Protein AF-A0A3D2YWH5-F1 (afdb_monomer_lite)

Foldseek 3Di:
DVVLQVVLVVLPWPDWDWDWDQDPPRDIDIDIDTHHDPVCVVVSQVSCVVVDVDPDDDDDDDDDDAFDWDWDWDQDPLGIFIWIFTHDPNATDAIFGDLVRLVVSCVVVVNDSVVSRVRVRVRRVVVRD

Sequence (129 aa):
LGYAQERLFAIGALDVWNTPIQMKKNRPGTVLSVLVPKDKEREASELILRETPTLGIRIRNVDRYVAGREMTTIQTDMGPVAVKVKLLDGRPVSAAPEPDEVGRVARETGRPFQEVYQRVTEEARRQLL

Secondary structure (DSSP, 8-state):
-HHHHHHHHHTT-SEEEEEEEEETTTEEEEEEEEE--GGGHHHHHHHHHHHSS-S------------EEEEEEEEETTEEEEEEEEEETTEEEEEEE-HHHHHHHHHHH---HHHHHHHHHHHHHHHH-

Structure (m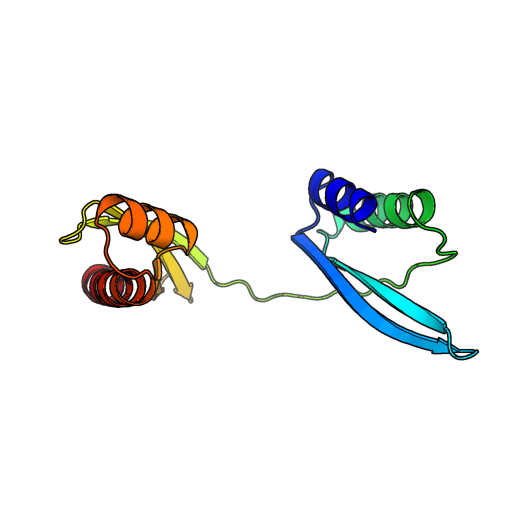mCIF, N/CA/C/O backbone):
data_AF-A0A3D2YWH5-F1
#
_entry.id   AF-A0A3D2YWH5-F1
#
loop_
_atom_site.group_PDB
_atom_site.id
_atom_site.type_symbol
_atom_site.label_atom_id
_atom_site.label_alt_id
_atom_site.label_comp_id
_atom_site.label_asym_id
_atom_site.label_entity_id
_atom_site.label_seq_id
_atom_site.pdbx_PDB_ins_code
_atom_site.Cartn_x
_atom_site.Cartn_y
_atom_site.Cartn_z
_atom_site.occupancy
_atom_site.B_iso_or_equiv
_atom_site.auth_seq_id
_atom_site.auth_comp_id
_atom_site.auth_asym_id
_atom_site.auth_atom_id
_atom_site.pdbx_PDB_model_num
ATOM 1 N N . LEU A 1 1 ? 9.909 10.383 -9.994 1.00 93.56 1 LEU A N 1
ATOM 2 C CA . LEU A 1 1 ? 9.367 9.228 -9.238 1.00 93.56 1 LEU A CA 1
ATOM 3 C C . LEU A 1 1 ? 7.964 9.505 -8.714 1.00 93.56 1 LEU A C 1
ATOM 5 O O . LEU A 1 1 ? 7.085 8.768 -9.122 1.00 93.56 1 LEU A O 1
ATOM 9 N N . GLY A 1 2 ? 7.723 10.564 -7.924 1.00 96.62 2 GLY A N 1
ATOM 10 C CA . GLY A 1 2 ? 6.366 10.910 -7.447 1.00 96.62 2 GLY A CA 1
ATOM 11 C C . GLY A 1 2 ? 5.309 10.978 -8.560 1.00 96.62 2 GLY A C 1
ATOM 12 O O . GLY A 1 2 ? 4.328 10.250 -8.507 1.00 96.62 2 GLY A O 1
ATOM 13 N N . TYR A 1 3 ? 5.588 11.719 -9.639 1.00 97.50 3 TYR A N 1
ATOM 14 C CA . TYR A 1 3 ? 4.698 11.772 -10.809 1.00 97.50 3 TYR A CA 1
ATOM 15 C C . TYR A 1 3 ? 4.425 10.389 -11.433 1.00 97.50 3 TYR A C 1
ATOM 17 O O . TYR A 1 3 ? 3.277 10.017 -11.646 1.00 97.50 3 TYR A O 1
ATOM 25 N N . ALA A 1 4 ? 5.466 9.582 -11.678 1.00 97.62 4 ALA A N 1
ATOM 26 C CA . ALA A 1 4 ? 5.290 8.229 -12.212 1.00 97.62 4 ALA A CA 1
ATOM 27 C C . ALA A 1 4 ? 4.432 7.356 -11.279 1.00 97.62 4 ALA A C 1
ATOM 29 O O . ALA A 1 4 ? 3.579 6.619 -11.755 1.00 97.62 4 ALA A O 1
ATOM 30 N N . GLN A 1 5 ? 4.612 7.475 -9.960 1.00 98.19 5 GLN A N 1
ATOM 31 C CA . GLN A 1 5 ? 3.813 6.768 -8.960 1.00 98.19 5 GLN A CA 1
ATOM 32 C C . GLN A 1 5 ? 2.331 7.170 -9.013 1.00 98.19 5 GLN A C 1
ATOM 34 O O . GLN A 1 5 ? 1.473 6.292 -9.047 1.00 98.19 5 GLN A O 1
ATOM 39 N N . GLU A 1 6 ? 2.017 8.463 -9.097 1.00 98.00 6 GLU A N 1
ATOM 40 C CA . GLU A 1 6 ? 0.637 8.942 -9.278 1.00 98.00 6 GLU A CA 1
ATOM 41 C C . GLU A 1 6 ? 0.009 8.390 -10.565 1.00 98.00 6 GLU A C 1
ATOM 43 O O . GLU A 1 6 ? -1.113 7.879 -10.555 1.00 98.00 6 GLU A O 1
ATOM 48 N N . ARG A 1 7 ? 0.750 8.433 -11.679 1.00 98.44 7 ARG A N 1
ATOM 49 C CA . ARG A 1 7 ? 0.287 7.920 -12.976 1.00 98.44 7 ARG A CA 1
ATOM 50 C C . ARG A 1 7 ? 0.086 6.401 -12.964 1.00 98.44 7 ARG A C 1
ATOM 52 O O . ARG A 1 7 ? -0.864 5.920 -13.573 1.00 98.44 7 ARG A O 1
ATOM 59 N N . LEU A 1 8 ? 0.933 5.658 -12.255 1.00 98.56 8 LEU A N 1
ATOM 60 C CA . LEU A 1 8 ? 0.797 4.212 -12.067 1.00 98.56 8 LEU A CA 1
ATOM 61 C C . LEU A 1 8 ? -0.465 3.854 -11.273 1.00 98.56 8 LEU A C 1
ATOM 63 O O . LEU A 1 8 ? -1.199 2.950 -11.667 1.00 98.56 8 LEU A O 1
ATOM 67 N N . PHE A 1 9 ? -0.766 4.582 -10.195 1.00 98.44 9 PHE A N 1
ATOM 68 C CA . PHE A 1 9 ? -2.032 4.392 -9.482 1.00 98.44 9 PHE A CA 1
ATOM 69 C C . PHE A 1 9 ? -3.238 4.729 -10.364 1.00 98.44 9 PHE A C 1
ATOM 71 O O . PHE A 1 9 ? -4.221 3.990 -10.354 1.00 98.44 9 PHE A O 1
ATOM 78 N N . ALA A 1 10 ? -3.145 5.773 -11.194 1.00 98.06 10 ALA A N 1
ATOM 79 C CA . ALA A 1 10 ? -4.224 6.162 -12.102 1.00 98.06 10 ALA A CA 1
ATOM 80 C C . ALA A 1 10 ? -4.588 5.082 -13.143 1.00 98.06 10 ALA A C 1
ATOM 82 O O . ALA A 1 10 ? -5.735 5.036 -13.581 1.00 98.06 10 ALA A O 1
ATOM 83 N N . ILE A 1 11 ? -3.651 4.202 -13.520 1.00 97.75 11 ILE A N 1
ATOM 84 C CA . ILE A 1 11 ? -3.911 3.076 -14.441 1.00 97.75 11 ILE A CA 1
ATOM 85 C C . ILE A 1 11 ? -4.302 1.771 -13.724 1.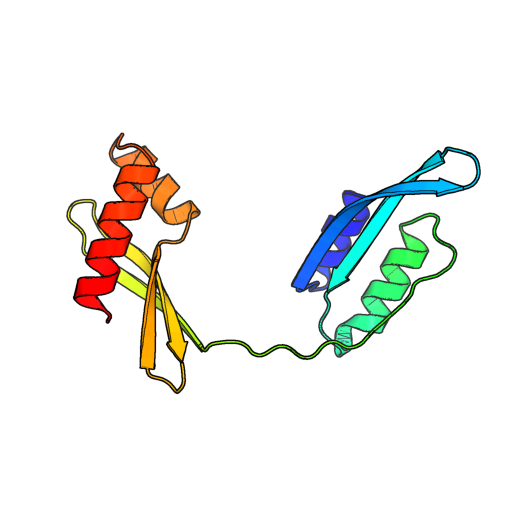00 97.75 11 ILE A C 1
ATOM 87 O O . ILE A 1 11 ? -4.503 0.745 -14.375 1.00 97.75 11 ILE A O 1
ATOM 91 N N . GLY A 1 12 ? -4.428 1.793 -12.392 1.00 97.50 12 GLY A N 1
ATOM 92 C CA . GLY A 1 12 ? -4.863 0.646 -11.594 1.00 97.50 12 GLY A CA 1
ATOM 93 C C . GLY A 1 12 ? -3.737 -0.200 -10.997 1.00 97.50 12 GLY A C 1
ATOM 94 O O . GLY A 1 12 ? -3.939 -1.393 -10.765 1.00 97.50 12 GLY A O 1
ATOM 95 N N . ALA A 1 13 ? -2.555 0.374 -10.737 1.00 98.12 13 ALA A N 1
ATOM 96 C CA . ALA A 1 13 ? -1.560 -0.301 -9.905 1.00 98.12 13 ALA A CA 1
ATOM 97 C C . ALA A 1 13 ? -2.140 -0.627 -8.515 1.00 98.12 13 ALA A C 1
ATOM 99 O O . ALA A 1 13 ? -2.783 0.207 -7.880 1.00 98.12 13 ALA A O 1
ATOM 100 N N . LEU A 1 14 ? -1.898 -1.852 -8.047 1.00 97.25 14 LEU A N 1
ATOM 101 C CA . LEU A 1 14 ? -2.305 -2.338 -6.727 1.00 97.25 14 LEU A CA 1
ATOM 102 C C . LEU A 1 14 ? -1.396 -1.801 -5.621 1.00 97.25 14 LEU A C 1
ATOM 104 O O . LEU A 1 14 ? -1.849 -1.633 -4.492 1.00 97.25 14 LEU A O 1
ATOM 108 N N . ASP A 1 15 ? -0.117 -1.587 -5.940 1.00 98.00 15 ASP A N 1
ATOM 109 C CA . ASP A 1 15 ? 0.869 -1.010 -5.031 1.00 98.00 15 ASP A CA 1
ATOM 110 C C . ASP A 1 15 ? 2.040 -0.403 -5.818 1.00 98.00 15 ASP A C 1
ATOM 112 O O . ASP A 1 15 ? 2.404 -0.893 -6.893 1.00 98.00 15 ASP A O 1
ATOM 116 N N . VAL A 1 16 ? 2.641 0.651 -5.271 1.00 98.31 16 VAL A N 1
ATOM 117 C CA . VAL A 1 16 ? 3.821 1.324 -5.819 1.00 98.31 16 VAL A CA 1
ATOM 118 C C . VAL A 1 16 ? 4.696 1.784 -4.663 1.00 98.31 16 VAL A C 1
ATOM 120 O O . VAL A 1 16 ? 4.278 2.606 -3.849 1.00 98.31 16 VAL A O 1
ATOM 123 N N . TRP A 1 17 ? 5.938 1.308 -4.612 1.00 98.38 17 TRP A N 1
ATOM 124 C CA . TRP A 1 17 ? 6.878 1.688 -3.561 1.00 98.38 17 TRP A CA 1
ATOM 125 C C . TRP A 1 17 ? 8.286 1.925 -4.094 1.00 98.38 17 TRP A C 1
ATOM 127 O O . TRP A 1 17 ? 8.673 1.493 -5.182 1.00 98.38 17 TRP A O 1
ATOM 137 N N . ASN A 1 18 ? 9.064 2.638 -3.285 1.00 97.94 18 ASN A N 1
ATOM 138 C CA . ASN A 1 18 ? 10.425 3.043 -3.589 1.00 97.94 18 ASN A CA 1
ATOM 139 C C . ASN A 1 18 ? 11.368 2.476 -2.528 1.00 97.94 18 ASN A C 1
ATOM 141 O O . ASN A 1 18 ? 11.152 2.682 -1.335 1.00 97.94 18 ASN A O 1
ATOM 145 N N . THR A 1 19 ? 12.432 1.796 -2.949 1.00 98.44 19 THR A N 1
ATOM 146 C CA . THR A 1 19 ? 13.474 1.297 -2.041 1.00 98.44 19 THR A CA 1
ATOM 147 C C . THR A 1 19 ? 14.782 2.044 -2.305 1.00 98.44 19 THR A C 1
ATOM 149 O O . THR A 1 19 ? 15.294 1.958 -3.426 1.00 98.44 19 THR A O 1
ATOM 152 N N . PRO A 1 20 ? 15.339 2.778 -1.322 1.00 98.19 20 PRO A N 1
ATOM 153 C CA . PRO A 1 20 ? 16.638 3.419 -1.484 1.00 98.19 20 PRO A CA 1
ATOM 154 C C . PRO A 1 20 ? 17.730 2.352 -1.585 1.00 98.19 20 PRO A C 1
ATOM 156 O O . PRO A 1 20 ? 17.744 1.387 -0.822 1.00 98.19 20 PRO A O 1
ATOM 159 N N . ILE A 1 21 ? 18.648 2.520 -2.533 1.00 98.38 21 ILE A N 1
ATOM 160 C CA . ILE A 1 21 ? 19.756 1.594 -2.767 1.00 98.38 21 ILE A CA 1
ATOM 161 C C . ILE A 1 21 ? 21.052 2.342 -3.071 1.00 98.38 21 ILE A C 1
ATOM 163 O O . ILE A 1 21 ? 21.056 3.478 -3.546 1.00 98.38 21 ILE A O 1
ATOM 167 N N . GLN A 1 22 ? 22.170 1.653 -2.868 1.00 98.38 22 GLN A N 1
ATOM 168 C CA . GLN A 1 22 ? 23.474 2.087 -3.347 1.00 98.38 22 GLN A CA 1
ATOM 169 C C . GLN A 1 22 ? 23.777 1.406 -4.687 1.00 98.38 22 GLN A C 1
ATOM 171 O O . GLN A 1 22 ? 23.779 0.180 -4.790 1.00 98.38 22 GLN A O 1
ATOM 176 N N . MET A 1 23 ? 24.046 2.188 -5.729 1.00 98.00 23 MET A N 1
ATOM 177 C CA . MET A 1 23 ? 24.428 1.686 -7.050 1.00 98.00 23 MET A CA 1
ATOM 178 C C . MET A 1 23 ? 25.952 1.714 -7.241 1.00 98.00 23 MET A C 1
ATOM 180 O O . MET A 1 23 ? 26.697 2.348 -6.484 1.00 98.00 23 MET A O 1
ATOM 184 N N . LYS A 1 24 ? 26.422 1.062 -8.316 1.00 96.81 24 LYS A N 1
ATOM 185 C CA . LYS A 1 24 ? 27.825 1.120 -8.764 1.00 96.81 24 LYS A CA 1
ATOM 186 C C . LYS A 1 24 ? 28.328 2.564 -8.888 1.00 96.81 24 LYS A C 1
ATOM 188 O O . LYS A 1 24 ? 27.547 3.488 -9.117 1.00 96.81 24 LYS A O 1
ATOM 193 N N . LYS A 1 25 ? 29.653 2.744 -8.829 1.00 97.00 25 LYS A N 1
ATOM 194 C CA . LYS A 1 25 ? 30.311 4.068 -8.851 1.00 97.00 25 LYS A CA 1
ATOM 195 C C . LYS A 1 25 ? 29.840 4.989 -7.714 1.00 97.00 25 LYS A C 1
ATOM 197 O O . LYS A 1 25 ? 29.773 6.199 -7.900 1.00 97.00 25 LYS A O 1
ATOM 202 N N . ASN A 1 26 ? 29.487 4.400 -6.571 1.00 94.44 26 ASN A N 1
ATOM 203 C CA . ASN A 1 26 ? 29.040 5.096 -5.368 1.00 94.44 26 ASN A CA 1
ATOM 204 C C . ASN A 1 26 ? 27.866 6.073 -5.595 1.00 94.44 26 ASN A C 1
ATOM 206 O O . ASN A 1 26 ? 27.786 7.120 -4.960 1.00 94.44 26 ASN A O 1
ATOM 210 N N . ARG A 1 27 ? 26.936 5.736 -6.499 1.00 98.19 27 ARG A N 1
ATOM 211 C CA . ARG A 1 27 ? 25.758 6.574 -6.769 1.00 98.19 27 ARG A CA 1
ATOM 212 C C . ARG A 1 27 ? 24.568 6.141 -5.907 1.00 98.19 27 ARG A C 1
ATOM 214 O O . ARG A 1 27 ? 24.192 4.972 -6.007 1.00 98.19 27 ARG A O 1
ATOM 221 N N . PRO A 1 28 ? 23.951 7.030 -5.111 1.00 98.00 28 PRO A N 1
ATOM 222 C CA . PRO A 1 28 ? 22.665 6.728 -4.494 1.00 98.00 28 PRO A CA 1
ATOM 223 C C . PRO A 1 28 ? 21.599 6.584 -5.587 1.00 98.00 28 PRO A C 1
ATOM 225 O O . PRO A 1 28 ? 21.612 7.310 -6.583 1.00 98.00 28 PRO A O 1
ATOM 228 N N . GLY A 1 29 ? 20.689 5.632 -5.418 1.00 97.81 29 GLY A N 1
ATOM 229 C CA . GLY A 1 29 ? 19.608 5.374 -6.359 1.00 97.81 29 GLY A CA 1
ATOM 230 C C . GLY A 1 29 ? 18.363 4.837 -5.670 1.00 97.81 29 GLY A C 1
ATOM 231 O O . GLY A 1 29 ? 18.348 4.606 -4.462 1.00 97.81 29 GLY A O 1
ATOM 232 N N . THR A 1 30 ? 17.322 4.612 -6.464 1.00 98.06 30 THR A N 1
ATOM 233 C CA . THR A 1 30 ? 16.024 4.138 -5.983 1.00 98.06 30 THR A CA 1
ATOM 234 C C . THR A 1 30 ? 15.523 3.023 -6.885 1.00 98.06 30 THR A C 1
ATOM 236 O O . THR A 1 30 ? 15.487 3.182 -8.105 1.00 98.06 30 THR A O 1
ATOM 239 N N . VAL A 1 31 ? 15.106 1.908 -6.289 1.00 98.31 31 VAL A N 1
ATOM 240 C CA . VAL A 1 31 ? 14.322 0.884 -6.983 1.00 98.31 31 VAL A CA 1
ATOM 241 C C . VAL A 1 31 ? 12.857 1.288 -6.913 1.00 98.31 31 VAL A C 1
ATOM 243 O O . VAL A 1 31 ? 12.288 1.326 -5.824 1.00 98.31 31 VAL A O 1
ATOM 246 N N . LEU A 1 32 ? 12.256 1.571 -8.067 1.00 98.44 32 LEU A N 1
ATOM 247 C CA . LEU A 1 32 ? 10.807 1.681 -8.209 1.00 98.44 32 LEU A CA 1
ATOM 248 C C . LEU A 1 32 ? 10.237 0.275 -8.399 1.00 98.44 32 LEU A C 1
ATOM 250 O O . LEU A 1 32 ? 10.625 -0.425 -9.333 1.00 98.44 32 LEU A O 1
ATOM 254 N N . SER A 1 33 ? 9.328 -0.126 -7.520 1.00 98.38 33 SER A N 1
ATOM 255 C CA . SER A 1 33 ? 8.627 -1.405 -7.602 1.00 98.38 33 SER A CA 1
ATOM 256 C C . SER A 1 33 ? 7.129 -1.164 -7.707 1.00 98.38 33 SER A C 1
ATOM 258 O O . SER A 1 33 ? 6.592 -0.271 -7.053 1.00 98.38 33 SER A O 1
ATOM 260 N N . VAL A 1 34 ? 6.471 -1.949 -8.555 1.00 98.38 34 VAL A N 1
ATOM 261 C CA . VAL A 1 34 ? 5.060 -1.776 -8.899 1.00 98.38 34 VAL A CA 1
ATOM 262 C C . VAL A 1 34 ? 4.395 -3.144 -8.934 1.00 98.38 34 VAL A C 1
ATOM 264 O O . VAL A 1 34 ? 4.904 -4.059 -9.581 1.00 98.38 34 VAL A O 1
ATOM 267 N N . LEU A 1 35 ? 3.256 -3.279 -8.258 1.00 98.31 35 LEU A N 1
ATOM 268 C CA . LEU A 1 35 ? 2.359 -4.423 -8.398 1.00 98.31 35 LEU A CA 1
ATOM 269 C C . LEU A 1 35 ? 1.144 -3.988 -9.200 1.00 98.31 35 LEU A C 1
ATOM 271 O O . LEU A 1 35 ? 0.447 -3.053 -8.818 1.00 98.31 35 LEU A O 1
ATOM 275 N N . VAL A 1 36 ? 0.876 -4.682 -10.299 1.00 98.00 36 VAL A N 1
ATOM 276 C CA . VAL A 1 36 ? -0.274 -4.428 -11.170 1.00 98.00 36 VAL A CA 1
ATOM 277 C C . VAL A 1 36 ? -1.018 -5.732 -11.453 1.00 98.00 36 VAL A C 1
ATOM 279 O O . VAL A 1 36 ? -0.407 -6.804 -11.401 1.00 98.00 36 VAL A O 1
ATOM 282 N N . PRO A 1 37 ? -2.322 -5.666 -11.763 1.00 97.12 37 PRO A N 1
ATOM 283 C CA . PRO A 1 37 ? -3.028 -6.783 -12.377 1.00 97.12 37 PRO A CA 1
ATOM 284 C C . PRO A 1 37 ? -2.343 -7.221 -13.680 1.00 97.12 37 PRO A C 1
ATOM 286 O O . PRO A 1 37 ? -1.707 -6.414 -14.363 1.00 97.12 37 PRO A O 1
ATOM 289 N N . LYS A 1 38 ? -2.474 -8.499 -14.048 1.00 95.94 38 LYS A N 1
ATOM 290 C CA . LYS A 1 38 ? -1.783 -9.070 -15.219 1.00 95.94 38 LYS A CA 1
ATOM 291 C C . LYS A 1 38 ? -2.147 -8.361 -16.529 1.00 95.94 38 LYS A C 1
ATOM 293 O O . LYS A 1 38 ? -1.296 -8.167 -17.388 1.00 95.94 38 LYS A O 1
ATOM 298 N N . ASP A 1 39 ? -3.398 -7.945 -16.676 1.00 97.31 39 ASP A N 1
ATOM 299 C CA . ASP A 1 39 ? -3.906 -7.189 -17.826 1.00 97.31 39 ASP A CA 1
ATOM 300 C C . ASP A 1 39 ? -3.339 -5.760 -17.917 1.00 97.31 39 ASP A C 1
ATOM 302 O O . ASP A 1 39 ? -3.372 -5.152 -18.986 1.00 97.31 39 ASP A O 1
ATOM 306 N N . LYS A 1 40 ? -2.754 -5.245 -16.830 1.00 98.06 40 LYS A N 1
ATOM 307 C CA . LYS A 1 40 ? -2.116 -3.923 -16.747 1.00 98.06 40 LYS A CA 1
ATOM 308 C C . LYS A 1 40 ? -0.594 -3.949 -16.895 1.00 98.06 40 LYS A C 1
ATOM 310 O O . LYS A 1 40 ? 0.024 -2.889 -16.957 1.00 98.06 40 LYS A O 1
ATOM 315 N N . GLU A 1 41 ? 0.022 -5.128 -17.002 1.00 97.38 41 GLU A N 1
ATOM 316 C CA . GLU A 1 41 ? 1.483 -5.29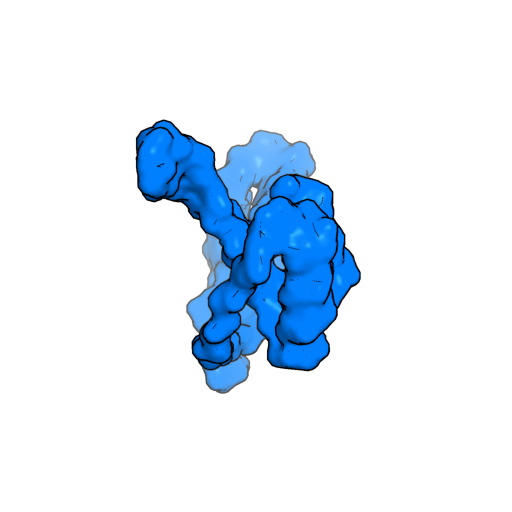7 -17.065 1.00 97.38 41 GLU A CA 1
ATOM 317 C C . GLU A 1 41 ? 2.136 -4.458 -18.175 1.00 97.38 41 GLU A C 1
ATOM 319 O O . GLU A 1 41 ? 3.107 -3.732 -17.934 1.00 97.38 41 GLU A O 1
ATOM 324 N N . ARG A 1 42 ? 1.587 -4.534 -19.394 1.00 97.56 42 ARG A N 1
ATOM 325 C CA . ARG A 1 42 ? 2.129 -3.822 -20.556 1.00 97.56 42 ARG A CA 1
ATOM 326 C C . ARG A 1 42 ? 1.992 -2.310 -20.405 1.00 97.56 42 ARG A C 1
ATOM 328 O O . ARG A 1 42 ? 2.966 -1.592 -20.609 1.00 97.56 42 ARG A O 1
ATOM 335 N N . GLU A 1 43 ? 0.807 -1.849 -20.010 1.00 98.31 43 GLU A N 1
ATOM 336 C CA . GLU A 1 43 ? 0.509 -0.428 -19.800 1.00 98.31 43 GLU A CA 1
ATOM 337 C C . GLU A 1 43 ? 1.447 0.180 -18.743 1.00 98.31 43 GLU A C 1
ATOM 339 O O . GLU A 1 43 ? 2.072 1.214 -18.980 1.00 98.31 43 GLU A O 1
ATOM 344 N N . ALA A 1 44 ? 1.632 -0.506 -17.611 1.00 98.31 44 ALA A N 1
ATOM 345 C CA . ALA A 1 44 ? 2.539 -0.069 -16.552 1.00 98.31 44 ALA A CA 1
ATOM 346 C C . ALA A 1 44 ? 4.009 -0.054 -16.999 1.00 98.31 44 ALA A C 1
ATOM 348 O O . ALA A 1 44 ? 4.746 0.879 -16.675 1.00 98.31 44 ALA A O 1
ATOM 349 N N . SER A 1 45 ? 4.438 -1.058 -17.767 1.00 98.19 45 SER A N 1
ATOM 350 C CA . SER A 1 45 ? 5.809 -1.133 -18.281 1.00 98.19 45 SER A CA 1
ATOM 351 C C . SER A 1 45 ? 6.118 0.007 -19.254 1.00 98.19 45 SER A C 1
ATOM 353 O O . SER A 1 45 ? 7.161 0.652 -19.143 1.00 98.19 45 SER A O 1
ATOM 355 N N . GLU A 1 46 ? 5.200 0.303 -20.177 1.00 98.25 46 GLU A N 1
ATOM 356 C CA . GLU A 1 46 ? 5.334 1.415 -21.124 1.00 98.25 46 GLU A CA 1
ATOM 357 C C . GLU A 1 46 ? 5.350 2.772 -20.405 1.00 98.25 46 GLU A C 1
ATOM 359 O O . GLU A 1 46 ? 6.148 3.643 -20.754 1.00 98.25 46 GLU A O 1
ATOM 364 N N . LEU A 1 47 ? 4.526 2.939 -19.365 1.00 98.44 47 LEU A N 1
ATOM 365 C CA . LEU A 1 47 ? 4.519 4.135 -18.523 1.00 98.44 47 LEU A CA 1
ATOM 366 C C . LEU A 1 47 ? 5.865 4.322 -17.815 1.00 98.44 47 LEU A C 1
ATOM 368 O O . LEU A 1 47 ? 6.450 5.398 -17.894 1.00 98.44 47 LEU A O 1
ATOM 372 N N . ILE A 1 48 ? 6.409 3.286 -17.172 1.00 98.44 48 ILE A N 1
ATOM 373 C CA . ILE A 1 48 ? 7.698 3.386 -16.468 1.00 98.44 48 ILE A CA 1
ATOM 374 C C . ILE A 1 48 ? 8.839 3.707 -17.443 1.00 98.44 48 ILE A C 1
ATOM 376 O O . ILE A 1 48 ? 9.683 4.546 -17.127 1.00 98.44 48 ILE A O 1
ATOM 380 N N . LEU A 1 49 ? 8.876 3.075 -18.620 1.00 98.50 49 LEU A N 1
ATOM 381 C CA . LEU A 1 49 ? 9.895 3.357 -19.641 1.00 98.50 49 LEU A CA 1
ATOM 382 C C . LEU A 1 49 ? 9.793 4.783 -20.195 1.00 98.50 49 LEU A C 1
ATOM 384 O O . LEU A 1 49 ? 10.807 5.371 -20.556 1.00 98.50 49 LEU A O 1
ATOM 388 N N . ARG A 1 50 ? 8.581 5.339 -20.271 1.00 98.00 50 ARG A N 1
ATOM 389 C CA . ARG A 1 50 ? 8.338 6.696 -20.772 1.00 98.00 50 ARG A CA 1
ATOM 390 C C . ARG A 1 50 ? 8.644 7.770 -19.732 1.00 98.00 50 ARG A C 1
ATOM 392 O O . ARG A 1 50 ? 9.237 8.790 -20.061 1.00 98.00 50 ARG A O 1
ATOM 399 N N . GLU A 1 51 ? 8.225 7.546 -18.492 1.00 97.88 51 GLU A N 1
ATOM 400 C CA . GLU A 1 51 ? 8.205 8.562 -17.432 1.00 97.88 51 GLU A CA 1
ATOM 401 C C . GLU A 1 51 ? 9.430 8.500 -16.506 1.00 97.88 51 GLU A C 1
ATOM 403 O O . GLU A 1 51 ? 9.543 9.260 -15.538 1.00 97.88 51 GLU A O 1
ATOM 408 N N . THR A 1 52 ? 10.361 7.576 -16.759 1.00 98.00 52 THR A N 1
ATOM 409 C CA . THR A 1 52 ? 11.598 7.436 -15.986 1.00 98.00 52 THR A CA 1
ATOM 410 C C . THR A 1 52 ? 12.800 7.265 -16.915 1.00 98.00 52 THR A C 1
ATOM 412 O O . THR A 1 52 ? 12.649 6.789 -18.035 1.00 98.00 52 THR A O 1
ATOM 415 N N . PRO A 1 53 ? 14.026 7.592 -16.470 1.00 97.44 53 PRO A N 1
ATOM 416 C CA . PRO A 1 53 ? 15.222 7.429 -17.297 1.00 97.44 53 PRO A CA 1
ATOM 417 C C . PRO A 1 53 ? 15.698 5.967 -17.403 1.00 97.44 53 PRO A C 1
ATOM 419 O O . PRO A 1 53 ? 16.826 5.725 -17.839 1.00 97.44 53 PRO A O 1
ATOM 422 N N . THR A 1 54 ? 14.914 4.985 -16.937 1.00 97.81 54 THR A N 1
ATOM 423 C CA . THR A 1 54 ? 15.319 3.579 -17.021 1.00 97.81 54 THR A CA 1
ATOM 424 C C . THR A 1 54 ? 15.331 3.106 -18.470 1.00 97.81 54 THR A C 1
ATOM 426 O O . THR A 1 54 ? 14.472 3.462 -19.267 1.00 97.81 54 THR A O 1
ATOM 429 N N . LEU A 1 55 ? 16.290 2.247 -18.802 1.00 98.00 55 LEU A N 1
ATOM 430 C CA . LEU A 1 55 ? 16.373 1.614 -20.121 1.00 98.00 55 LEU A CA 1
ATOM 431 C C . LEU A 1 55 ? 15.687 0.244 -20.159 1.00 98.00 55 LEU A C 1
ATOM 433 O O . LEU A 1 55 ? 15.647 -0.403 -21.201 1.00 98.00 55 LEU A O 1
ATOM 437 N N . GLY A 1 56 ? 15.198 -0.239 -19.018 1.00 97.81 56 GLY A N 1
ATOM 438 C CA . GLY A 1 56 ? 14.595 -1.559 -18.925 1.00 97.81 56 GLY A CA 1
ATOM 439 C C . GLY A 1 56 ? 13.904 -1.801 -17.593 1.00 97.81 56 GLY A C 1
ATOM 440 O O . GLY A 1 56 ? 14.138 -1.103 -16.604 1.00 97.81 56 GLY A O 1
ATOM 441 N N . ILE A 1 57 ? 13.050 -2.820 -17.587 1.00 98.06 57 ILE A N 1
ATOM 442 C CA . ILE A 1 57 ? 12.246 -3.247 -16.441 1.00 98.06 57 ILE A CA 1
ATOM 443 C C . ILE A 1 57 ? 12.389 -4.762 -16.310 1.00 98.06 57 ILE A C 1
ATOM 445 O O . ILE A 1 57 ? 12.605 -5.468 -17.295 1.00 98.06 57 ILE A O 1
ATOM 449 N N . ARG A 1 58 ? 12.302 -5.266 -15.079 1.00 97.94 58 ARG A N 1
ATOM 450 C CA . ARG A 1 58 ? 12.250 -6.700 -14.784 1.00 97.94 58 ARG A CA 1
ATOM 451 C C . ARG A 1 58 ? 10.863 -7.029 -14.258 1.00 97.94 58 ARG A C 1
ATOM 453 O O . ARG A 1 58 ? 10.390 -6.346 -13.356 1.00 97.94 58 ARG A O 1
ATOM 460 N N . ILE A 1 59 ? 10.254 -8.076 -14.800 1.00 97.19 59 ILE A N 1
ATOM 461 C CA . ILE A 1 59 ? 8.885 -8.483 -14.476 1.00 97.19 59 ILE A CA 1
ATOM 462 C C . ILE A 1 59 ? 8.921 -9.898 -13.903 1.00 97.19 59 ILE A C 1
ATOM 464 O O . ILE A 1 59 ? 9.683 -10.749 -14.366 1.00 97.19 59 ILE A O 1
ATOM 468 N N . ARG A 1 60 ? 8.114 -10.143 -12.871 1.00 96.38 60 ARG A N 1
ATOM 469 C CA . ARG A 1 60 ? 7.912 -11.468 -12.285 1.00 96.38 60 ARG A CA 1
ATOM 470 C C . ARG A 1 60 ? 6.458 -11.613 -11.856 1.00 96.38 60 ARG A C 1
ATOM 472 O O . ARG A 1 60 ? 5.966 -10.776 -11.104 1.00 96.38 60 ARG A O 1
ATOM 479 N N . ASN A 1 61 ? 5.828 -12.712 -12.260 1.00 95.69 61 ASN A N 1
ATOM 480 C CA . ASN A 1 61 ? 4.500 -13.079 -11.780 1.00 95.69 61 ASN A CA 1
ATOM 481 C C . ASN A 1 61 ? 4.565 -13.521 -10.318 1.00 95.69 61 ASN A C 1
ATOM 483 O O . ASN A 1 61 ? 5.476 -14.252 -9.922 1.00 95.69 61 ASN A O 1
ATOM 487 N N . VAL A 1 62 ? 3.598 -13.072 -9.525 1.00 95.31 62 VAL A N 1
ATOM 488 C CA . VAL A 1 62 ? 3.435 -13.477 -8.130 1.00 95.31 62 VAL A CA 1
ATOM 489 C C . VAL A 1 62 ? 1.985 -13.866 -7.896 1.00 95.31 62 VAL A C 1
ATOM 491 O O . VAL A 1 62 ? 1.074 -13.123 -8.258 1.00 95.31 62 VAL A O 1
ATOM 494 N N . ASP A 1 63 ? 1.784 -15.022 -7.278 1.00 94.75 63 ASP A N 1
ATOM 495 C CA . ASP A 1 63 ? 0.472 -15.436 -6.803 1.00 94.75 63 ASP A CA 1
ATOM 496 C C . ASP A 1 63 ? 0.233 -14.891 -5.396 1.00 94.75 63 ASP A C 1
ATOM 498 O O . ASP A 1 63 ? 1.164 -14.689 -4.607 1.00 94.75 63 ASP A O 1
ATOM 502 N N . ARG A 1 64 ? -1.035 -14.652 -5.066 1.00 93.75 64 ARG A N 1
ATOM 503 C CA . ARG A 1 64 ? -1.436 -14.143 -3.757 1.00 93.75 64 ARG A CA 1
ATOM 504 C C . ARG A 1 64 ? -2.668 -14.879 -3.264 1.00 93.75 64 ARG A C 1
ATOM 506 O O . ARG A 1 64 ? -3.700 -14.886 -3.925 1.00 93.75 64 ARG A O 1
ATOM 513 N N . TYR A 1 65 ? -2.585 -15.392 -2.043 1.00 92.12 65 TYR A N 1
ATOM 514 C CA . TYR A 1 65 ? -3.762 -15.795 -1.284 1.00 92.12 65 TYR A CA 1
ATOM 515 C C . TYR A 1 65 ? -4.383 -14.557 -0.641 1.00 92.12 65 TYR A C 1
ATOM 517 O O . TYR A 1 65 ? -3.726 -13.829 0.110 1.00 92.12 65 TYR A O 1
ATOM 525 N N . VAL A 1 66 ? -5.645 -14.296 -0.964 1.00 92.12 66 VAL A N 1
ATOM 526 C CA . VAL A 1 66 ? -6.399 -13.155 -0.443 1.00 92.12 66 VAL A CA 1
ATOM 527 C C . VAL A 1 66 ? -7.524 -13.696 0.428 1.00 92.12 66 VAL A C 1
ATOM 529 O O . VAL A 1 66 ? -8.342 -14.483 -0.033 1.00 92.12 66 VAL A O 1
ATOM 532 N N . ALA A 1 67 ? -7.547 -13.288 1.697 1.00 95.19 67 ALA A N 1
ATOM 533 C CA . ALA A 1 67 ? -8.676 -13.567 2.576 1.00 95.19 67 ALA A CA 1
ATOM 534 C C . ALA A 1 67 ? -9.909 -12.787 2.099 1.00 95.19 67 ALA A C 1
ATOM 536 O O . ALA A 1 67 ? -9.774 -11.669 1.592 1.00 95.19 67 ALA A O 1
ATOM 537 N N . GLY A 1 68 ? -11.102 -13.344 2.311 1.00 95.69 68 GLY A N 1
ATOM 538 C CA . GLY A 1 68 ? -12.331 -12.586 2.118 1.00 95.69 68 GLY A CA 1
ATOM 539 C C . GLY A 1 68 ? -12.331 -11.362 3.034 1.00 95.69 68 GLY A C 1
ATOM 540 O O . GLY A 1 68 ? -11.726 -11.370 4.111 1.00 95.69 68 GLY A O 1
ATOM 541 N N . ARG A 1 69 ? -12.969 -10.284 2.591 1.00 95.25 69 ARG A N 1
ATOM 542 C CA . ARG A 1 69 ? -13.105 -9.070 3.392 1.00 95.25 69 ARG A CA 1
ATOM 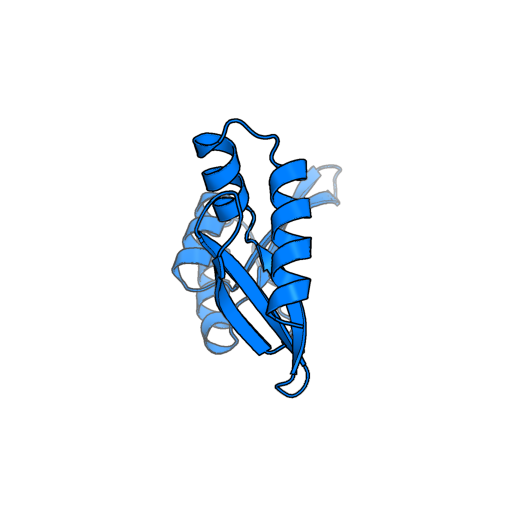543 C C . ARG A 1 69 ? -14.499 -8.498 3.238 1.00 95.25 69 ARG A C 1
ATOM 545 O O . ARG A 1 69 ? -15.020 -8.464 2.128 1.00 95.25 69 ARG A O 1
ATOM 552 N N . GLU A 1 70 ? -15.037 -8.009 4.339 1.00 95.38 70 GLU A N 1
ATOM 553 C CA . GLU A 1 70 ? -16.300 -7.287 4.384 1.00 95.38 70 GLU A CA 1
ATOM 554 C C . GLU A 1 70 ? -16.111 -6.006 5.195 1.00 95.38 70 GLU A C 1
ATOM 556 O O . GLU A 1 70 ? -15.349 -5.985 6.164 1.00 95.38 70 GLU A O 1
ATOM 561 N N . MET A 1 71 ? -16.772 -4.935 4.769 1.00 96.00 71 MET A N 1
ATOM 562 C CA . MET A 1 71 ? -16.867 -3.702 5.541 1.00 96.00 71 MET A CA 1
ATOM 563 C C . MET A 1 71 ? -18.230 -3.683 6.215 1.00 96.00 71 MET A C 1
ATOM 565 O O . MET A 1 71 ? -19.246 -3.715 5.526 1.00 96.00 71 MET A O 1
ATOM 569 N N . THR A 1 72 ? -18.245 -3.625 7.542 1.00 95.38 72 THR A N 1
ATOM 570 C CA . THR A 1 72 ? -19.483 -3.541 8.320 1.00 95.38 72 THR A CA 1
ATOM 571 C C . THR A 1 72 ? -19.395 -2.399 9.320 1.00 95.38 72 THR A C 1
ATOM 573 O O . THR A 1 72 ? -18.305 -2.028 9.748 1.00 95.38 72 THR A O 1
ATOM 576 N N . THR A 1 73 ? -20.527 -1.819 9.697 1.00 96.69 73 THR A N 1
ATOM 577 C CA . THR A 1 73 ? -20.572 -0.745 10.695 1.00 96.69 73 THR A CA 1
ATOM 578 C C . THR A 1 73 ? -21.053 -1.310 12.020 1.00 96.69 73 THR A C 1
ATOM 580 O O . THR A 1 73 ? -22.146 -1.865 12.090 1.00 96.69 73 THR A O 1
ATOM 583 N N . ILE A 1 74 ? -20.261 -1.132 13.075 1.00 96.38 74 ILE A N 1
ATOM 584 C CA . ILE A 1 74 ? -20.648 -1.502 14.441 1.00 96.38 74 ILE A CA 1
ATOM 585 C C . ILE A 1 74 ? -21.094 -0.274 15.224 1.00 96.38 74 ILE A C 1
ATOM 587 O O . ILE A 1 74 ? -20.643 0.843 14.957 1.00 96.38 74 ILE A O 1
ATOM 591 N N . GLN A 1 75 ? -21.957 -0.487 16.214 1.00 95.88 75 GLN A N 1
ATOM 592 C CA . GLN A 1 75 ? -22.326 0.546 17.179 1.00 95.88 75 GLN A CA 1
ATOM 593 C C . GLN A 1 75 ? -21.374 0.484 18.375 1.00 95.88 75 GLN A C 1
ATOM 595 O O . GLN A 1 75 ? -21.158 -0.591 18.934 1.00 95.88 75 GLN A O 1
ATOM 600 N N . THR A 1 76 ? -20.811 1.629 18.763 1.00 94.00 76 THR A N 1
ATOM 601 C CA . THR A 1 76 ? -19.894 1.758 19.908 1.00 94.00 76 THR A CA 1
ATOM 602 C C . THR A 1 76 ? -20.350 2.880 20.844 1.00 94.00 76 THR A C 1
ATOM 604 O O . THR A 1 76 ? -21.205 3.689 20.483 1.00 94.00 76 THR A O 1
ATOM 607 N N . ASP A 1 77 ? -19.743 2.981 22.030 1.00 91.25 77 ASP A N 1
ATOM 608 C CA . ASP A 1 77 ? -19.941 4.108 22.959 1.00 91.25 77 ASP A CA 1
ATOM 609 C C . ASP A 1 77 ? -19.497 5.462 22.372 1.00 91.25 77 ASP A C 1
ATOM 611 O O . ASP A 1 77 ? -19.856 6.516 22.891 1.00 91.25 77 ASP A O 1
ATOM 615 N N . MET A 1 78 ? -18.722 5.430 21.287 1.00 91.56 78 MET A N 1
ATOM 616 C CA . MET A 1 78 ? -18.217 6.591 20.556 1.00 91.56 78 MET A CA 1
ATOM 617 C C . MET A 1 78 ? -18.983 6.841 19.247 1.00 91.56 78 MET A C 1
ATOM 619 O O . MET A 1 78 ? -18.573 7.680 18.449 1.00 91.56 78 MET A O 1
ATOM 623 N N . GLY A 1 79 ? -20.089 6.123 19.020 1.00 91.81 79 GLY A N 1
ATOM 624 C CA . GLY A 1 79 ? -20.896 6.201 17.804 1.00 91.81 79 GLY A CA 1
ATOM 625 C C . GLY A 1 79 ? -20.611 5.074 16.803 1.00 91.81 79 GLY A C 1
ATOM 626 O O . GLY A 1 79 ? -19.903 4.111 17.121 1.00 91.81 79 GLY A O 1
ATOM 627 N N . PRO A 1 80 ? -21.194 5.148 15.595 1.00 94.81 80 PRO A N 1
ATOM 628 C CA . PRO A 1 80 ? -20.995 4.144 14.560 1.00 94.81 80 PRO A CA 1
ATOM 629 C C . PRO A 1 80 ? -19.580 4.220 13.976 1.00 94.81 80 PRO A C 1
ATOM 631 O O . PRO A 1 80 ? -19.097 5.301 13.622 1.00 94.81 80 PRO A O 1
ATOM 634 N N . VAL A 1 81 ? -18.929 3.062 13.839 1.00 96.25 81 VAL A N 1
ATOM 635 C CA . VAL A 1 81 ? -17.581 2.957 13.259 1.00 96.25 81 VAL A CA 1
ATOM 636 C C . VAL A 1 81 ? -17.538 1.840 12.226 1.00 96.25 81 VAL A C 1
ATOM 638 O O . VAL A 1 81 ? -17.984 0.722 12.498 1.00 96.25 81 VAL A O 1
ATOM 641 N N . ALA A 1 82 ? -17.008 2.132 11.035 1.00 95.69 82 ALA A N 1
ATOM 642 C CA . ALA A 1 82 ? -16.793 1.099 10.029 1.00 95.69 82 ALA A CA 1
ATOM 643 C C . ALA A 1 82 ? -15.576 0.233 10.389 1.00 95.69 82 ALA A C 1
ATOM 645 O O . ALA A 1 82 ? -14.487 0.726 10.697 1.00 95.69 82 ALA A O 1
ATOM 646 N N . VAL A 1 83 ? -15.770 -1.081 10.335 1.00 96.81 83 VAL A N 1
ATOM 647 C CA . VAL A 1 83 ? -14.759 -2.087 10.636 1.00 96.81 83 VAL A CA 1
ATOM 648 C C . VAL A 1 83 ? -14.626 -3.065 9.486 1.00 96.81 83 VAL A C 1
ATOM 650 O O . V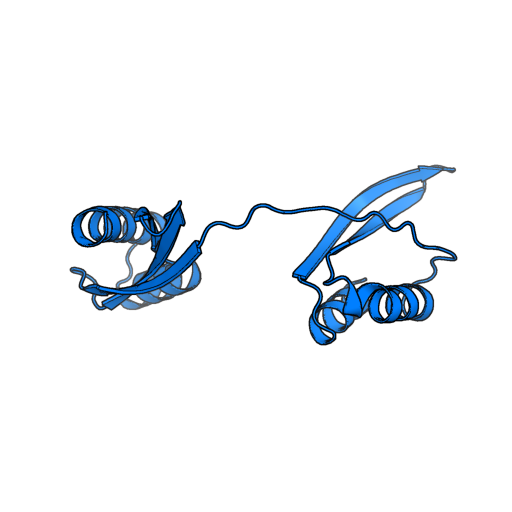AL A 1 83 ? -15.592 -3.467 8.838 1.00 96.81 83 VAL A O 1
ATOM 653 N N . LYS A 1 84 ? -13.382 -3.454 9.240 1.00 97.62 84 LYS A N 1
ATOM 654 C CA . LYS A 1 84 ? -13.018 -4.443 8.244 1.00 97.62 84 LYS A CA 1
ATOM 655 C C . LYS A 1 84 ? -12.984 -5.815 8.895 1.00 97.62 84 LYS A C 1
ATOM 657 O O . LYS A 1 84 ? -12.146 -6.075 9.762 1.00 97.62 84 LYS A O 1
ATOM 662 N N . VAL A 1 85 ? -13.858 -6.698 8.433 1.00 97.50 85 VAL A N 1
ATOM 663 C CA . VAL A 1 85 ? -13.916 -8.101 8.835 1.00 97.50 85 VAL A CA 1
ATOM 664 C C . VAL A 1 85 ? -13.084 -8.925 7.862 1.00 97.50 85 VAL A C 1
ATOM 666 O O . VAL A 1 85 ? -13.271 -8.857 6.650 1.00 97.50 85 VAL A O 1
ATOM 669 N N . LYS A 1 86 ? -12.138 -9.702 8.388 1.00 97.31 86 LYS A N 1
ATOM 670 C CA . LYS A 1 86 ? -11.361 -10.692 7.642 1.00 97.31 86 LYS A CA 1
ATOM 671 C C . LYS A 1 86 ? -12.081 -12.033 7.712 1.00 97.31 86 LYS A C 1
ATOM 673 O O . LYS A 1 86 ? 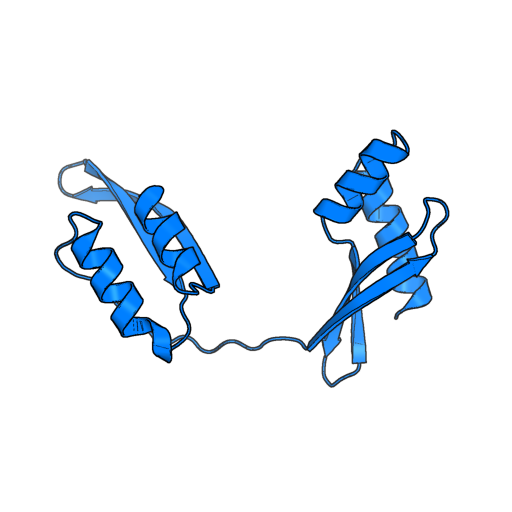-12.286 -12.559 8.806 1.00 97.31 86 LYS A O 1
ATOM 678 N N . LEU A 1 87 ? -12.372 -12.601 6.548 1.00 97.31 87 LEU A N 1
ATOM 679 C CA . LEU A 1 87 ? -13.036 -13.888 6.381 1.00 97.31 87 LEU A CA 1
ATOM 680 C C . LEU A 1 87 ? -12.036 -14.948 5.893 1.00 97.31 87 LEU A C 1
ATOM 682 O O . LEU A 1 87 ? -11.312 -14.727 4.919 1.00 97.31 87 LEU A O 1
ATOM 686 N N . LEU A 1 88 ? -12.017 -16.112 6.539 1.00 96.12 88 LEU A N 1
ATOM 687 C CA . LEU A 1 88 ? -11.355 -17.326 6.054 1.00 96.12 88 LEU A CA 1
ATOM 688 C C . LEU A 1 88 ? -12.410 -18.415 5.882 1.00 96.12 88 LEU A C 1
ATOM 690 O O . LEU A 1 88 ? -13.176 -18.671 6.805 1.00 96.12 88 LEU A O 1
ATOM 694 N N . ASP A 1 89 ? -12.486 -19.006 4.689 1.00 92.06 89 ASP A N 1
ATOM 695 C CA . ASP A 1 89 ? -13.505 -20.003 4.323 1.00 92.06 89 ASP A CA 1
ATOM 696 C C . ASP A 1 89 ? -14.940 -19.549 4.656 1.00 92.06 89 ASP A C 1
ATOM 698 O O . ASP A 1 89 ? -15.764 -20.300 5.175 1.00 92.06 89 ASP A O 1
ATOM 702 N N . GLY A 1 90 ? -15.219 -18.263 4.406 1.00 92.00 90 GLY A N 1
ATOM 703 C CA . GLY A 1 90 ? -16.504 -17.621 4.700 1.00 92.00 90 GLY A CA 1
ATOM 704 C C . GLY A 1 90 ? -16.756 -17.309 6.179 1.00 92.00 90 GLY A C 1
ATOM 705 O O . GLY A 1 90 ? -17.793 -16.739 6.498 1.00 92.00 90 GLY A O 1
ATOM 706 N N . ARG A 1 91 ? -15.829 -17.641 7.087 1.00 95.38 91 ARG A N 1
ATOM 707 C CA . ARG A 1 91 ? -15.967 -17.408 8.531 1.00 95.38 91 ARG A CA 1
ATOM 708 C C . ARG A 1 91 ? -15.157 -16.198 8.988 1.00 95.38 91 ARG A C 1
ATOM 710 O O . ARG A 1 91 ? -13.996 -16.072 8.587 1.00 95.38 91 ARG A O 1
ATOM 717 N N . PRO A 1 92 ? -15.712 -15.327 9.841 1.00 96.50 92 PRO A N 1
ATOM 718 C CA . PRO A 1 92 ? -14.979 -14.188 10.363 1.00 96.50 92 PRO A CA 1
ATOM 719 C C . PRO A 1 92 ? -13.913 -14.649 11.366 1.00 96.50 92 PRO A C 1
ATOM 721 O O . PRO A 1 92 ? -14.163 -15.475 12.237 1.00 96.50 92 PRO A O 1
ATOM 724 N N . VAL A 1 93 ? -12.684 -14.152 11.200 1.00 96.94 93 VAL A N 1
ATOM 725 C CA . VAL A 1 93 ? -11.523 -14.516 12.043 1.00 96.94 93 VAL A CA 1
ATOM 726 C C . VAL A 1 93 ? -10.806 -13.307 12.641 1.00 96.94 93 VAL A C 1
ATOM 728 O O . VAL A 1 93 ? -9.920 -13.448 13.480 1.00 96.94 93 VAL A O 1
ATOM 731 N N . SER A 1 94 ? -11.125 -12.106 12.166 1.00 96.56 94 SER A N 1
ATOM 732 C CA . SER A 1 94 ? -10.623 -10.848 12.711 1.00 96.56 94 SER A CA 1
ATOM 733 C C . SER A 1 94 ? -11.548 -9.716 12.288 1.00 96.56 94 SER A C 1
ATOM 735 O O . SER A 1 94 ? -12.028 -9.716 11.158 1.00 96.56 94 SER A O 1
ATOM 737 N N . ALA A 1 95 ? -11.751 -8.739 13.162 1.00 97.12 95 ALA A N 1
ATOM 738 C CA . ALA A 1 95 ? -12.434 -7.492 12.856 1.00 97.12 95 ALA A CA 1
ATOM 739 C C . ALA A 1 95 ? -11.634 -6.337 13.467 1.00 97.12 95 ALA A C 1
ATOM 741 O O . ALA A 1 95 ? -11.192 -6.429 14.615 1.00 97.12 95 ALA A O 1
ATOM 742 N N . ALA A 1 96 ? -11.391 -5.286 12.684 1.00 96.44 96 ALA A N 1
ATOM 743 C CA . ALA A 1 96 ? -10.666 -4.100 13.134 1.00 96.44 96 ALA A CA 1
ATOM 744 C C . ALA A 1 96 ? -11.128 -2.851 12.367 1.00 96.44 96 ALA A C 1
ATOM 746 O O . ALA A 1 96 ? -11.425 -2.958 11.173 1.00 96.44 96 ALA A O 1
ATOM 747 N N . PRO A 1 97 ? -11.174 -1.673 13.010 1.00 96.44 97 PRO A N 1
ATOM 748 C CA . PRO A 1 97 ? -11.499 -0.425 12.333 1.00 96.44 97 PRO A CA 1
ATOM 749 C C . PRO A 1 97 ? -10.401 -0.006 11.355 1.00 96.44 97 PRO A C 1
ATOM 751 O O . PRO A 1 97 ? -9.227 -0.355 11.515 1.00 96.44 97 PRO A O 1
ATOM 754 N N . GLU A 1 98 ? -10.775 0.773 10.344 1.00 92.94 98 GLU A N 1
ATOM 755 C CA . GLU A 1 98 ? -9.783 1.408 9.478 1.00 92.94 98 GLU A CA 1
ATOM 756 C C . GLU A 1 98 ? -9.131 2.614 10.175 1.00 92.94 98 GLU A C 1
ATOM 758 O O . GLU A 1 98 ? -9.806 3.324 10.925 1.00 92.94 98 GLU A O 1
ATOM 763 N N . PRO A 1 99 ? -7.829 2.877 9.946 1.00 91.50 99 PRO A N 1
ATOM 764 C CA . PRO A 1 99 ? -7.139 4.003 10.575 1.00 91.50 99 PRO A CA 1
ATOM 765 C C . PRO A 1 99 ? -7.829 5.354 10.357 1.00 91.50 99 PRO A C 1
ATOM 767 O O . PRO A 1 99 ? -7.886 6.159 11.282 1.00 91.50 99 PRO A O 1
ATOM 770 N N . ASP A 1 100 ? -8.399 5.590 9.177 1.00 94.62 100 ASP A N 1
ATOM 771 C CA . ASP A 1 100 ? -9.078 6.852 8.868 1.00 94.62 100 ASP A CA 1
ATOM 772 C C . ASP A 1 100 ? -10.351 7.042 9.706 1.00 94.62 100 ASP A C 1
ATOM 774 O O . ASP A 1 100 ? -10.592 8.137 10.222 1.00 94.62 100 ASP A O 1
ATOM 778 N N . GLU A 1 101 ? -11.108 5.963 9.934 1.00 94.38 101 GLU A N 1
ATOM 779 C CA . GLU A 1 101 ? -12.280 5.954 10.816 1.00 94.38 101 GLU A CA 1
ATOM 780 C C . GLU A 1 101 ? -11.894 6.191 12.277 1.00 94.38 101 GLU A C 1
ATOM 782 O O . GLU A 1 101 ? -12.520 6.993 12.970 1.00 94.38 101 GLU A O 1
ATOM 787 N N . VAL A 1 102 ? -10.811 5.565 12.741 1.00 96.69 102 VAL A N 1
ATOM 788 C CA . VAL A 1 102 ? -10.284 5.828 14.086 1.00 96.69 102 VAL A CA 1
ATOM 789 C C . VAL A 1 102 ? -9.836 7.279 14.216 1.00 96.69 102 VAL A C 1
ATOM 791 O O . VAL A 1 102 ? -10.127 7.926 15.219 1.00 96.69 102 VAL A O 1
ATOM 794 N N . GLY A 1 103 ? -9.174 7.824 13.194 1.00 96.44 103 GLY A N 1
ATOM 795 C CA . GLY A 1 103 ? -8.776 9.227 13.153 1.00 96.44 103 GLY A CA 1
ATOM 796 C C . GLY A 1 103 ? -9.971 10.181 13.183 1.00 96.44 103 GLY A C 1
ATOM 797 O O . GLY A 1 103 ? -9.898 11.221 13.840 1.00 96.44 103 GLY A O 1
ATOM 798 N N . ARG A 1 104 ? -11.073 9.836 12.505 1.00 96.88 104 ARG A N 1
ATOM 799 C CA . ARG A 1 104 ? -12.332 10.591 12.541 1.00 96.88 104 ARG A CA 1
ATOM 800 C C . ARG A 1 104 ? -12.912 10.622 13.955 1.00 96.88 104 ARG A C 1
ATOM 802 O O . ARG A 1 104 ? -13.079 11.708 14.506 1.00 96.88 104 ARG A O 1
ATOM 809 N N . VAL A 1 105 ? -13.117 9.457 14.567 1.00 96.25 105 VAL A N 1
ATOM 810 C CA . VAL A 1 105 ? -13.682 9.340 15.923 1.00 96.25 105 VAL A CA 1
ATOM 811 C C . VAL A 1 105 ? -12.779 9.998 16.969 1.00 96.25 105 VAL A C 1
ATOM 813 O O . VAL A 1 105 ? -13.267 10.691 17.860 1.00 96.25 105 VAL A O 1
ATOM 816 N N . ALA A 1 106 ? -11.457 9.851 16.854 1.00 97.00 106 ALA A N 1
ATOM 817 C CA . ALA A 1 106 ? -10.500 10.509 17.744 1.00 97.00 106 ALA A CA 1
ATOM 818 C C . ALA A 1 106 ? -10.620 12.043 17.687 1.00 97.00 106 ALA A C 1
ATOM 820 O O . ALA A 1 106 ? -10.608 12.701 18.725 1.00 97.00 106 ALA A O 1
ATOM 821 N N . ARG A 1 107 ? -10.799 12.619 16.488 1.00 97.25 107 ARG A N 1
ATOM 822 C CA . ARG A 1 107 ? -11.017 14.066 16.307 1.00 97.25 107 ARG A CA 1
ATOM 823 C C . ARG A 1 107 ? -12.364 14.538 16.855 1.00 97.25 107 ARG A C 1
ATOM 825 O O . ARG A 1 107 ? -12.415 15.599 17.463 1.00 97.25 107 ARG A O 1
ATOM 832 N N . GLU A 1 108 ? -13.428 13.766 16.654 1.00 95.81 108 GLU A N 1
ATOM 833 C CA . GLU A 1 108 ? -14.780 14.106 17.125 1.00 95.81 108 GLU A CA 1
ATOM 834 C C . GLU A 1 108 ? -14.905 14.029 18.654 1.00 95.81 108 GLU A C 1
ATOM 836 O O . GLU A 1 108 ? -15.575 14.855 19.268 1.00 95.81 108 GLU A O 1
ATOM 841 N N . THR A 1 109 ? -14.242 13.053 19.277 1.00 94.12 109 THR A N 1
ATOM 842 C CA . THR A 1 109 ? -14.355 12.782 20.722 1.00 94.12 109 THR A CA 1
ATOM 843 C C . THR A 1 109 ? -13.241 13.410 21.560 1.00 94.12 109 THR A C 1
ATOM 845 O O . THR A 1 109 ? -13.337 13.429 22.786 1.00 94.12 109 THR A O 1
ATOM 848 N N . GLY A 1 110 ? -12.158 13.872 20.927 1.00 95.50 110 GLY A N 1
ATOM 849 C CA . GLY A 1 110 ? -10.943 14.329 21.607 1.00 95.50 110 GLY A CA 1
ATOM 850 C C . GLY A 1 110 ? -10.131 13.208 22.270 1.00 95.50 110 GLY A C 1
ATOM 851 O O . GLY A 1 110 ? -9.181 13.497 23.000 1.00 95.50 110 GLY A O 1
ATOM 852 N N . ARG A 1 111 ? -10.485 11.934 22.049 1.00 95.69 111 ARG A N 1
ATOM 853 C CA . ARG A 1 111 ? -9.776 10.781 22.621 1.00 95.69 111 ARG A CA 1
ATOM 854 C C . ARG A 1 111 ? -8.507 10.443 21.824 1.00 95.69 111 ARG A C 1
ATOM 856 O O . ARG A 1 111 ? -8.481 10.616 20.603 1.00 95.69 111 ARG A O 1
ATOM 863 N N . PRO A 1 112 ? -7.458 9.898 22.467 1.00 97.62 112 PRO A N 1
ATOM 864 C CA . PRO A 1 112 ? -6.264 9.434 21.768 1.00 97.62 112 PRO A CA 1
ATOM 865 C C . PRO A 1 112 ? -6.576 8.344 20.736 1.00 97.62 112 PRO A C 1
ATOM 867 O O . PRO A 1 112 ? -7.297 7.390 21.023 1.00 97.62 112 PRO A O 1
ATOM 870 N N . PHE A 1 113 ? -5.945 8.424 19.561 1.00 97.50 113 PHE A N 1
ATOM 871 C CA . PHE A 1 113 ? -6.108 7.449 18.474 1.00 97.50 113 PHE A CA 1
ATOM 872 C C . PHE A 1 113 ? -5.955 5.994 18.942 1.00 97.50 113 PHE A C 1
ATOM 874 O O . PHE A 1 113 ? -6.761 5.142 18.588 1.00 97.50 113 PHE A O 1
ATOM 881 N N . GLN A 1 114 ? -4.925 5.707 19.746 1.00 97.44 114 GLN A N 1
ATOM 882 C CA . GLN A 1 114 ? -4.648 4.348 20.223 1.00 97.44 114 GLN A CA 1
ATOM 883 C C . GLN A 1 114 ? -5.750 3.821 21.146 1.00 97.44 114 GLN A C 1
ATOM 885 O O . GLN A 1 114 ? -6.115 2.654 21.043 1.00 97.44 114 GLN A O 1
ATOM 890 N N . GLU A 1 115 ? -6.315 4.682 21.996 1.00 96.56 115 GLU A N 1
ATOM 891 C CA . GLU A 1 115 ? -7.436 4.307 22.859 1.00 96.56 115 GLU A CA 1
ATOM 892 C C . GLU A 1 115 ? -8.675 3.979 22.020 1.00 96.56 115 GLU A C 1
ATOM 894 O O . GLU A 1 115 ? -9.301 2.938 22.219 1.00 96.56 115 GLU A O 1
ATOM 899 N N . VAL A 1 116 ? -8.999 4.828 21.039 1.00 96.88 116 VAL A N 1
ATOM 900 C CA . VAL A 1 116 ? -10.129 4.602 20.126 1.00 96.88 116 VAL A CA 1
ATOM 901 C C . VAL A 1 116 ? -9.923 3.310 19.336 1.00 96.88 116 VAL A C 1
ATOM 903 O O . VAL A 1 116 ? -10.820 2.472 19.295 1.00 96.88 116 VAL A O 1
ATOM 906 N N . TYR A 1 117 ? -8.733 3.100 18.763 1.00 97.25 117 TYR A N 1
ATOM 907 C CA . TYR A 1 117 ? -8.409 1.888 18.010 1.00 97.25 117 TYR A CA 1
ATOM 908 C C . TYR A 1 117 ? -8.631 0.629 18.852 1.00 97.25 117 TYR A C 1
ATOM 910 O O . TYR A 1 117 ? -9.278 -0.312 18.390 1.00 97.25 117 TYR A O 1
ATOM 918 N N . GLN A 1 118 ? -8.114 0.608 20.085 1.00 96.88 118 GLN A N 1
ATOM 919 C CA . GLN A 1 118 ? -8.222 -0.539 20.986 1.00 96.88 118 GLN A CA 1
ATOM 920 C C . GLN A 1 118 ? -9.676 -0.823 21.360 1.00 96.88 118 GLN A C 1
ATOM 922 O O . GLN A 1 118 ? -10.151 -1.930 21.113 1.00 96.88 118 GLN A O 1
ATOM 927 N N . ARG A 1 119 ? -10.407 0.186 21.852 1.00 96.31 119 ARG A N 1
ATOM 928 C CA . ARG A 1 119 ? -11.815 0.035 22.251 1.00 96.31 119 ARG A CA 1
ATOM 929 C C . ARG A 1 119 ? -12.692 -0.440 21.095 1.00 96.31 119 ARG A C 1
ATOM 931 O O . ARG A 1 119 ? -13.456 -1.387 21.254 1.00 96.31 119 ARG A O 1
ATOM 938 N N . VAL A 1 120 ? -12.559 0.181 19.922 1.00 96.88 120 VAL A N 1
ATOM 939 C CA . VAL A 1 120 ? -13.344 -0.199 18.738 1.00 96.88 120 VAL A CA 1
ATOM 940 C C . VAL A 1 120 ? -12.963 -1.599 18.258 1.00 96.88 120 VAL A C 1
ATOM 942 O O . VAL A 1 120 ? -13.838 -2.362 17.870 1.00 96.88 120 VAL A O 1
ATOM 945 N N . THR A 1 121 ? -11.682 -1.977 18.309 1.00 97.06 121 THR A N 1
ATOM 946 C CA . THR A 1 121 ? -11.252 -3.339 17.949 1.00 97.06 121 THR A CA 1
ATOM 947 C C . THR A 1 121 ? -11.835 -4.383 18.900 1.00 97.06 121 THR A C 1
ATOM 949 O O . THR A 1 121 ? -12.297 -5.427 18.446 1.00 97.06 121 THR A O 1
ATOM 952 N N . GLU A 1 122 ? -11.829 -4.129 20.209 1.00 96.75 122 GLU A N 1
ATOM 953 C CA . GLU A 1 122 ? -12.433 -5.027 21.199 1.00 96.75 122 GLU A CA 1
ATOM 954 C C . GLU A 1 122 ? -13.938 -5.182 20.977 1.00 96.75 122 GLU A C 1
ATOM 956 O O . GLU A 1 122 ? -14.444 -6.303 20.965 1.00 96.75 122 GLU A O 1
ATOM 961 N N . GLU A 1 123 ? -14.639 -4.075 20.733 1.00 96.69 123 GLU A N 1
ATOM 962 C CA . GLU A 1 123 ? -16.072 -4.086 20.450 1.00 96.69 123 GLU A CA 1
ATOM 963 C C . GLU A 1 123 ? -16.392 -4.813 19.136 1.00 96.69 123 GLU A C 1
ATOM 965 O O . GLU A 1 123 ? -17.278 -5.663 19.096 1.00 96.69 123 GLU A O 1
ATOM 970 N N . ALA A 1 124 ? -15.606 -4.575 18.081 1.00 96.62 124 ALA A N 1
ATOM 971 C CA . ALA A 1 124 ? -15.742 -5.268 16.802 1.00 96.62 124 ALA A CA 1
ATOM 972 C C . ALA A 1 124 ? -15.586 -6.780 16.954 1.00 96.62 124 ALA A C 1
ATOM 974 O O . ALA A 1 124 ? -16.344 -7.546 16.367 1.00 96.62 124 ALA A O 1
ATOM 975 N N . ARG A 1 125 ? -14.614 -7.218 17.762 1.00 95.62 125 ARG A N 1
ATOM 976 C CA . ARG A 1 125 ? -14.413 -8.640 18.046 1.00 95.62 125 ARG A CA 1
ATOM 977 C C . ARG A 1 125 ? -15.581 -9.230 18.825 1.00 95.62 125 ARG A C 1
ATOM 979 O O . ARG A 1 125 ? -15.999 -10.320 18.480 1.00 95.62 125 ARG A O 1
ATOM 986 N N . ARG A 1 126 ? -16.117 -8.523 19.826 1.00 96.12 126 ARG A N 1
ATOM 987 C CA . ARG A 1 126 ? -17.285 -8.987 20.597 1.00 96.12 126 ARG A CA 1
ATOM 988 C C . ARG A 1 126 ? -18.544 -9.142 19.741 1.00 96.12 126 ARG A C 1
ATOM 990 O O . ARG A 1 126 ? -19.344 -10.025 20.020 1.00 96.12 126 ARG A O 1
ATOM 997 N N . GLN A 1 127 ? -18.742 -8.263 18.758 1.00 95.88 127 GLN A N 1
ATOM 998 C CA . GLN A 1 127 ? -19.964 -8.238 17.948 1.00 95.88 127 GLN A CA 1
ATOM 999 C C . GLN A 1 127 ? -19.905 -9.135 16.702 1.00 95.88 127 GLN A C 1
ATOM 1001 O O . GLN A 1 127 ? -20.955 -9.558 16.225 1.00 95.88 127 GLN A O 1
ATOM 1006 N N . LEU A 1 128 ? -18.715 -9.385 16.141 1.00 94.88 128 LEU A N 1
ATOM 1007 C CA . LEU A 1 128 ? -18.568 -9.959 14.792 1.00 94.88 128 LEU A CA 1
ATOM 1008 C C . LEU A 1 128 ? -17.784 -11.276 14.731 1.00 94.88 128 LEU A C 1
ATOM 1010 O O . LEU A 1 128 ? -17.736 -11.880 13.656 1.00 94.88 128 LEU A O 1
ATOM 1014 N N . LEU A 1 129 ? -17.137 -11.689 15.825 1.00 93.31 129 LEU A N 1
ATOM 1015 C CA . LEU A 1 129 ? -16.390 -12.950 15.935 1.00 93.31 129 LEU A CA 1
ATOM 1016 C C . LEU A 1 129 ? -17.042 -13.863 16.973 1.00 93.31 129 LEU A C 1
ATOM 1018 O O . LEU A 1 129 ? -17.067 -15.084 16.711 1.00 93.31 129 LEU A O 1
#

Radius of gyration: 20.36 Å; chains: 1; bounding box: 53×34×44 Å

pLDDT: mean 96.59, std 1.77, range [91.25, 98.56]